Protein AF-A0AAE6KT35-F1 (afdb_monomer)

Structure (mmCIF, N/CA/C/O backbone):
data_AF-A0AAE6KT35-F1
#
_entry.id   AF-A0AAE6KT35-F1
#
loop_
_atom_site.group_PDB
_atom_site.id
_atom_site.type_symbol
_atom_site.label_atom_id
_atom_site.label_alt_id
_atom_site.label_comp_id
_atom_site.label_asym_id
_atom_site.label_entity_id
_atom_site.label_seq_id
_atom_site.pdbx_PDB_ins_code
_atom_site.Cartn_x
_atom_site.Cartn_y
_atom_site.Cartn_z
_atom_site.occupancy
_atom_site.B_iso_or_equiv
_atom_site.auth_seq_id
_atom_site.auth_comp_id
_atom_site.auth_asym_id
_atom_site.auth_atom_id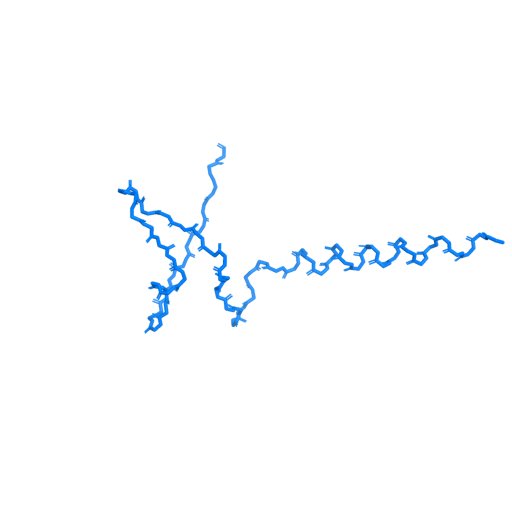
_atom_site.pdbx_PDB_model_num
ATOM 1 N N . MET A 1 1 ? 27.918 20.176 34.471 1.00 50.97 1 MET A N 1
ATOM 2 C CA . MET A 1 1 ? 27.311 18.874 34.097 1.00 50.97 1 MET A CA 1
ATOM 3 C C . MET A 1 1 ? 25.873 18.984 33.551 1.00 50.97 1 MET A C 1
ATOM 5 O O . MET A 1 1 ? 25.143 18.011 33.585 1.00 50.97 1 MET A O 1
ATOM 9 N N . ARG A 1 2 ? 25.441 20.136 33.002 1.00 55.59 2 ARG A N 1
ATOM 10 C CA . ARG A 1 2 ? 24.039 20.366 32.573 1.00 55.59 2 ARG A CA 1
ATOM 11 C C . ARG A 1 2 ? 23.845 20.412 31.044 1.00 55.59 2 ARG A C 1
ATOM 13 O O . ARG A 1 2 ? 22.724 20.512 30.575 1.00 55.59 2 ARG A O 1
ATOM 20 N N . ARG A 1 3 ? 24.938 20.331 30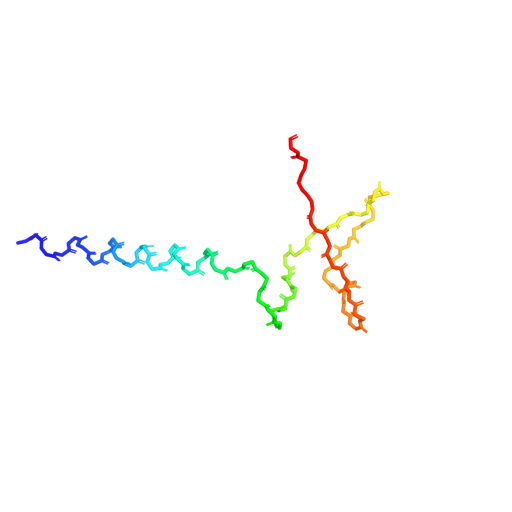.268 1.00 56.88 3 ARG A N 1
ATOM 21 C CA . ARG A 1 3 ? 24.946 20.421 28.790 1.00 56.88 3 ARG A CA 1
ATOM 22 C C . ARG A 1 3 ? 24.878 19.066 28.064 1.00 56.88 3 ARG A C 1
ATOM 24 O O . ARG A 1 3 ? 24.656 19.050 26.863 1.00 56.88 3 ARG A O 1
ATOM 31 N N . LEU A 1 4 ? 25.043 17.946 28.773 1.00 58.19 4 LEU A N 1
ATOM 32 C CA . LEU A 1 4 ? 25.105 16.601 28.173 1.00 58.19 4 LEU A CA 1
ATOM 33 C C . LEU A 1 4 ? 23.727 15.942 27.963 1.00 58.19 4 LEU A C 1
ATOM 35 O O . LEU A 1 4 ? 23.629 14.974 27.221 1.00 58.19 4 LEU A O 1
ATOM 39 N N . LEU A 1 5 ? 22.660 16.478 28.569 1.00 58.81 5 LEU A N 1
ATOM 40 C CA . LEU A 1 5 ? 21.306 15.903 28.491 1.00 58.81 5 LEU A CA 1
ATOM 41 C C . LEU A 1 5 ? 20.489 16.385 27.279 1.00 58.81 5 LEU A C 1
ATOM 43 O O . LEU A 1 5 ? 19.486 15.764 26.945 1.00 58.81 5 LEU A O 1
ATOM 47 N N . CYS A 1 6 ? 20.905 17.455 26.591 1.00 62.72 6 CYS A N 1
ATOM 48 C CA . CYS A 1 6 ? 20.176 17.957 25.417 1.00 62.72 6 CYS A CA 1
ATOM 49 C C . CYS A 1 6 ? 20.439 17.135 24.148 1.00 62.72 6 CYS A C 1
ATOM 51 O O . CYS A 1 6 ? 19.577 17.064 23.278 1.00 62.72 6 CYS A O 1
ATOM 53 N N . PHE A 1 7 ? 21.610 16.505 24.034 1.00 69.75 7 PHE A N 1
ATOM 54 C CA . PHE A 1 7 ? 21.991 15.734 22.850 1.00 69.75 7 PHE A CA 1
ATOM 55 C C . PHE A 1 7 ? 21.107 14.496 22.592 1.00 69.75 7 PHE A C 1
ATOM 57 O O . PHE A 1 7 ? 20.638 14.349 21.464 1.00 69.75 7 PHE A O 1
ATOM 64 N N . PRO A 1 8 ? 20.797 13.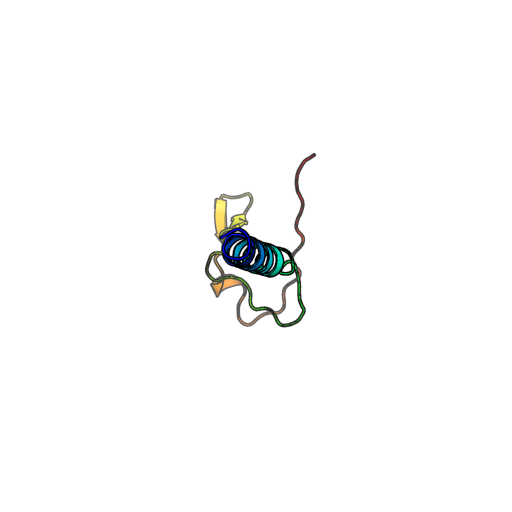636 23.589 1.00 76.19 8 PRO A N 1
ATOM 65 C CA . PRO A 1 8 ? 19.913 12.493 23.350 1.00 76.19 8 PRO A CA 1
ATOM 66 C C . PRO A 1 8 ? 18.478 12.924 23.023 1.00 76.19 8 PRO A C 1
ATOM 68 O O . PRO A 1 8 ? 17.813 12.275 22.221 1.00 76.19 8 PRO A O 1
ATOM 71 N N . LEU A 1 9 ? 18.014 14.043 23.590 1.00 76.94 9 LEU A N 1
ATOM 72 C CA . LEU A 1 9 ? 16.675 14.577 23.334 1.00 76.94 9 LEU A CA 1
ATOM 73 C C . LEU A 1 9 ? 16.536 15.089 21.892 1.00 76.94 9 LEU A C 1
ATOM 75 O O . LEU A 1 9 ? 15.543 14.814 21.226 1.00 76.94 9 LEU A O 1
ATOM 79 N N . LEU A 1 10 ? 17.554 15.798 21.398 1.00 79.12 10 LEU A N 1
ATOM 80 C CA . LEU A 1 10 ? 17.598 16.281 20.017 1.00 79.12 10 LEU A CA 1
ATOM 81 C C . LEU A 1 10 ? 17.690 15.121 19.020 1.00 79.12 10 LEU A C 1
ATOM 83 O O . LEU A 1 10 ? 17.015 15.148 17.994 1.00 79.12 10 LEU A O 1
ATOM 87 N N . LEU A 1 11 ? 18.463 14.078 19.339 1.00 80.62 11 LEU A N 1
ATOM 88 C CA . LEU A 1 11 ? 18.553 12.878 18.507 1.00 80.62 11 LEU A CA 1
ATOM 89 C C . LEU A 1 11 ? 17.207 12.142 18.426 1.00 80.62 11 LEU A C 1
ATOM 91 O O . LEU A 1 11 ? 16.777 11.766 17.337 1.00 80.62 11 LEU A O 1
ATOM 95 N N . ALA A 1 12 ? 16.518 11.986 19.559 1.00 79.12 12 ALA A N 1
ATOM 96 C CA . ALA A 1 12 ? 15.183 11.395 19.595 1.00 79.12 12 ALA A CA 1
ATOM 97 C C . ALA A 1 12 ? 14.176 12.211 18.766 1.00 79.12 12 ALA A C 1
ATOM 99 O O . ALA A 1 12 ? 13.387 11.633 18.022 1.00 79.12 12 ALA A O 1
ATOM 100 N N . LEU A 1 13 ? 14.240 13.545 18.829 1.00 77.19 13 LEU A N 1
ATOM 101 C CA . LEU A 1 13 ? 13.353 14.421 18.063 1.00 77.19 13 LEU A CA 1
ATOM 102 C C . LEU A 1 13 ? 13.563 14.276 16.545 1.00 77.19 13 LEU A C 1
ATOM 104 O O . LEU A 1 13 ? 12.591 14.173 15.802 1.00 77.19 13 LEU A O 1
ATOM 108 N N . VAL A 1 14 ? 14.817 14.197 16.087 1.00 77.31 14 VAL A N 1
ATOM 109 C CA . VAL A 1 14 ? 15.148 13.998 14.663 1.00 77.31 14 VAL A CA 1
ATOM 110 C C . VAL A 1 14 ? 14.643 12.645 14.149 1.00 77.31 14 VAL A C 1
ATOM 112 O O . VAL A 1 14 ? 14.101 12.571 13.046 1.00 77.31 14 VAL A O 1
ATOM 115 N N . LEU A 1 15 ? 14.766 11.579 14.948 1.00 71.25 15 LEU A N 1
ATOM 116 C CA . LEU A 1 15 ? 14.264 10.250 14.576 1.00 71.25 15 LEU A CA 1
ATOM 117 C C . LEU A 1 15 ? 12.732 10.215 14.467 1.00 71.25 15 LEU A C 1
ATOM 119 O O . LEU A 1 15 ? 12.203 9.573 13.562 1.00 71.25 15 LEU A O 1
ATOM 123 N N . VAL A 1 16 ? 12.022 10.931 15.345 1.00 67.19 16 VAL A N 1
ATOM 124 C CA . VAL A 1 16 ? 10.554 11.039 15.291 1.00 67.19 16 VAL A CA 1
ATOM 125 C C . VAL A 1 16 ? 10.102 11.865 14.083 1.00 67.19 16 VAL A C 1
ATOM 127 O O . VAL A 1 16 ? 9.150 11.478 13.409 1.00 67.19 16 VAL A O 1
ATOM 130 N N . GLN A 1 17 ? 10.803 12.951 13.739 1.00 64.81 17 GLN A N 1
ATOM 131 C CA . GLN A 1 17 ? 10.444 13.764 12.569 1.00 64.81 17 GLN A CA 1
ATOM 132 C C . GLN A 1 17 ? 10.665 13.039 11.235 1.00 64.81 17 GLN A C 1
ATOM 134 O O . GLN A 1 17 ? 9.838 13.163 10.335 1.00 64.81 17 GLN A O 1
ATOM 139 N N . GLY A 1 18 ? 11.710 12.213 11.113 1.00 59.81 18 GLY A N 1
ATOM 140 C CA . GLY A 1 18 ? 11.953 11.422 9.898 1.00 59.81 18 GLY A CA 1
ATOM 141 C C . GLY A 1 18 ? 10.874 10.370 9.598 1.00 59.81 18 GLY A C 1
ATOM 142 O O . GLY A 1 18 ? 10.752 9.927 8.456 1.00 59.81 18 GLY A O 1
ATOM 143 N N . ALA A 1 19 ? 10.079 9.981 10.599 1.00 57.09 19 ALA A N 1
ATOM 144 C CA . ALA A 1 19 ? 8.985 9.024 10.448 1.00 57.09 19 ALA A CA 1
ATOM 145 C C . ALA A 1 19 ? 7.646 9.674 10.050 1.00 57.09 19 ALA A C 1
ATOM 147 O O . ALA A 1 19 ? 6.776 8.981 9.525 1.00 57.09 19 ALA A O 1
ATOM 148 N N . CYS A 1 20 ? 7.475 10.983 10.264 1.00 58.22 20 CYS A N 1
ATOM 149 C CA . CYS A 1 20 ? 6.208 11.680 10.013 1.00 58.22 20 CYS A CA 1
ATOM 150 C C . CYS A 1 20 ? 6.019 12.149 8.558 1.00 58.22 20 CYS A C 1
ATOM 152 O O . CYS A 1 20 ? 4.884 12.335 8.135 1.00 58.22 20 CYS A O 1
ATOM 154 N N . ASP A 1 21 ? 7.088 12.271 7.768 1.00 56.53 21 ASP A N 1
ATOM 155 C CA . ASP A 1 21 ? 7.044 12.840 6.406 1.00 56.53 21 ASP A CA 1
ATOM 156 C C . ASP A 1 21 ? 6.782 11.813 5.280 1.00 56.53 21 ASP A C 1
ATOM 1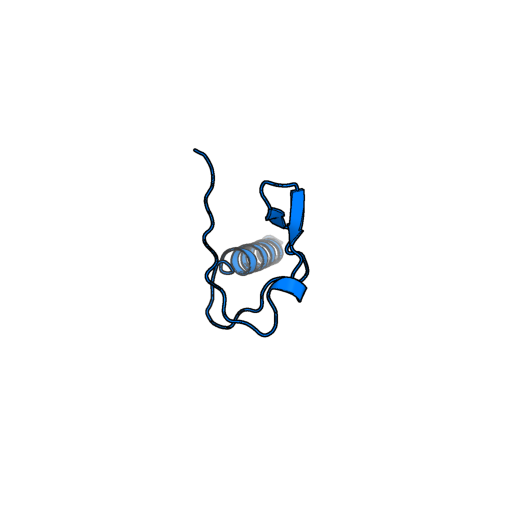58 O O . ASP A 1 21 ? 7.036 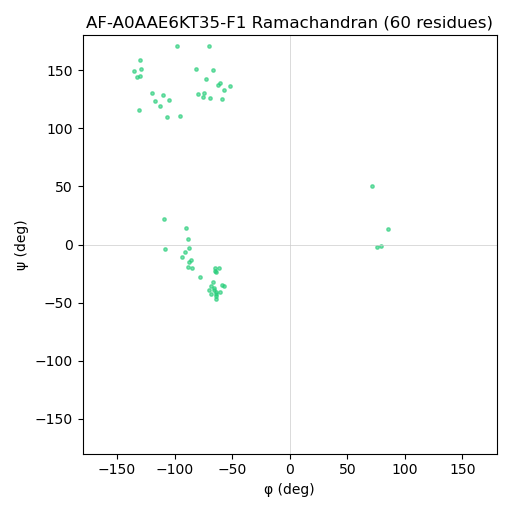12.088 4.101 1.00 56.53 21 ASP A O 1
ATOM 162 N N . ARG A 1 22 ? 6.336 10.595 5.618 1.00 58.81 22 ARG A N 1
ATOM 163 C CA . ARG A 1 22 ? 6.367 9.434 4.705 1.00 58.81 22 ARG A CA 1
ATOM 164 C C . ARG A 1 22 ? 5.009 8.964 4.173 1.00 58.81 22 ARG A C 1
ATOM 166 O O . ARG A 1 22 ? 4.903 7.819 3.747 1.00 58.81 22 ARG A O 1
ATOM 173 N N . TYR A 1 23 ? 3.993 9.815 4.169 1.00 56.69 23 TYR A N 1
ATOM 174 C CA . TYR A 1 23 ? 2.764 9.524 3.432 1.00 56.69 23 TYR A CA 1
ATOM 175 C C . TYR A 1 23 ? 2.849 10.205 2.057 1.00 56.69 23 TYR A C 1
ATOM 177 O O . TYR A 1 23 ? 2.882 11.426 1.957 1.00 56.69 23 TYR A O 1
ATOM 185 N N . ASP A 1 24 ? 2.978 9.391 1.007 1.00 62.72 24 ASP A N 1
ATOM 186 C CA . ASP A 1 24 ? 2.727 9.752 -0.398 1.00 62.72 24 ASP A CA 1
ATOM 187 C C . ASP A 1 24 ? 3.721 10.688 -1.112 1.00 62.72 24 ASP A C 1
ATOM 189 O O . ASP A 1 24 ? 3.340 11.630 -1.809 1.00 62.72 24 ASP A O 1
ATOM 193 N N . ARG A 1 25 ? 5.029 10.394 -1.048 1.00 70.81 25 ARG A N 1
ATOM 194 C CA . ARG A 1 25 ? 5.983 11.010 -1.993 1.00 70.81 25 ARG A CA 1
ATOM 195 C C . ARG A 1 25 ? 5.945 10.303 -3.356 1.00 70.81 25 ARG A C 1
ATOM 197 O O . ARG A 1 25 ? 6.141 9.082 -3.386 1.00 70.81 25 ARG A O 1
ATOM 204 N N . PRO A 1 26 ? 5.805 11.035 -4.481 1.00 75.44 26 PRO A N 1
ATOM 205 C CA . PRO A 1 26 ? 5.920 10.460 -5.819 1.00 75.44 26 PRO A CA 1
ATOM 206 C C . PRO A 1 26 ? 7.211 9.651 -5.987 1.00 75.44 26 PRO A C 1
ATOM 208 O O . PRO A 1 26 ? 8.278 10.072 -5.543 1.00 75.44 26 PRO A O 1
ATOM 211 N N . GLY A 1 27 ? 7.112 8.480 -6.616 1.00 76.38 27 GLY A N 1
ATOM 212 C CA . GLY A 1 27 ? 8.247 7.573 -6.822 1.00 76.38 27 GLY A CA 1
ATOM 213 C C . GLY A 1 27 ? 8.630 6.721 -5.606 1.00 76.38 27 GLY A C 1
ATOM 214 O O . GLY A 1 27 ? 9.532 5.893 -5.718 1.00 76.38 27 GLY A O 1
ATOM 215 N N . THR A 1 28 ? 7.950 6.869 -4.463 1.00 81.50 28 THR A N 1
ATOM 216 C CA . THR A 1 28 ? 8.124 5.936 -3.341 1.00 81.50 28 THR A CA 1
ATOM 217 C C . THR A 1 28 ? 7.526 4.580 -3.718 1.00 81.50 28 THR A C 1
ATOM 219 O O . THR A 1 28 ? 6.362 4.531 -4.120 1.00 81.50 28 THR A O 1
ATOM 222 N N . PRO A 1 29 ? 8.283 3.473 -3.610 1.00 81.12 29 PRO A N 1
ATOM 223 C CA . PRO A 1 29 ? 7.748 2.156 -3.914 1.00 81.12 29 PRO A CA 1
ATOM 224 C C . PRO A 1 29 ? 6.676 1.759 -2.897 1.00 81.12 29 PRO A C 1
ATOM 226 O O . PRO A 1 29 ? 6.751 2.118 -1.720 1.00 81.12 29 PRO A O 1
ATOM 229 N N . VAL A 1 30 ? 5.712 0.958 -3.352 1.00 82.38 30 VAL A N 1
ATOM 230 C CA . VAL A 1 30 ? 4.734 0.314 -2.469 1.00 82.38 30 VAL A CA 1
ATOM 231 C C . VAL A 1 30 ? 5.478 -0.528 -1.417 1.00 82.38 30 VAL A C 1
ATOM 233 O O . VAL A 1 30 ? 6.385 -1.276 -1.801 1.00 82.38 30 VAL A O 1
ATOM 236 N N . PRO A 1 31 ? 5.130 -0.431 -0.118 1.00 84.12 31 PRO A N 1
ATOM 237 C CA . PRO A 1 31 ? 5.796 -1.190 0.936 1.00 84.12 31 PRO A CA 1
ATOM 238 C C . PRO A 1 31 ? 5.677 -2.706 0.744 1.00 84.12 31 PRO A C 1
ATOM 240 O O . PRO A 1 31 ? 4.593 -3.213 0.471 1.00 84.12 31 PRO A O 1
ATOM 243 N N . GLU A 1 32 ? 6.762 -3.443 0.999 1.00 86.56 32 GLU A N 1
ATOM 244 C CA . GLU A 1 32 ? 6.754 -4.922 1.033 1.00 86.56 32 GLU A CA 1
ATOM 245 C C . GLU A 1 32 ? 5.822 -5.478 2.126 1.00 86.56 32 GLU A C 1
ATOM 247 O O . GLU A 1 32 ? 5.405 -6.628 2.091 1.00 86.56 32 GLU A O 1
ATOM 252 N N . THR A 1 33 ? 5.489 -4.656 3.124 1.00 86.00 33 THR A N 1
ATOM 253 C CA . THR A 1 33 ? 4.589 -5.013 4.224 1.00 86.00 33 THR A CA 1
ATOM 254 C C . THR A 1 33 ? 3.119 -4.736 3.920 1.00 86.00 33 THR A C 1
ATOM 256 O O . THR A 1 33 ? 2.299 -4.872 4.828 1.00 86.00 33 THR A O 1
ATOM 259 N N . LEU A 1 34 ? 2.770 -4.299 2.703 1.00 85.50 34 LEU A N 1
ATOM 260 C CA . LEU A 1 34 ? 1.376 -4.084 2.331 1.00 85.50 34 LEU A CA 1
ATOM 261 C C . LEU A 1 34 ? 0.605 -5.399 2.480 1.00 85.50 34 LEU A C 1
ATOM 263 O O . LEU A 1 34 ? 0.981 -6.422 1.916 1.00 85.50 34 LEU A O 1
ATOM 267 N N . ARG A 1 35 ? -0.479 -5.350 3.249 1.00 85.94 35 ARG A N 1
ATOM 268 C CA . ARG A 1 35 ? -1.448 -6.435 3.360 1.00 85.94 35 ARG A CA 1
ATOM 269 C C . ARG A 1 35 ? -2.823 -5.825 3.170 1.00 85.94 35 ARG A C 1
ATOM 271 O O . ARG A 1 35 ? -3.225 -4.989 3.977 1.00 85.94 35 ARG A O 1
ATOM 278 N N . ALA A 1 36 ? -3.501 -6.215 2.103 1.00 89.12 36 ALA A N 1
ATOM 279 C CA . ALA A 1 36 ? -4.878 -5.840 1.838 1.00 89.12 36 ALA A CA 1
ATOM 280 C C . ALA A 1 36 ? -5.688 -7.097 1.515 1.00 89.12 36 ALA A C 1
ATOM 282 O O . ALA A 1 36 ? -5.130 -8.128 1.141 1.00 89.12 36 ALA A O 1
ATOM 283 N N . GLU A 1 37 ? -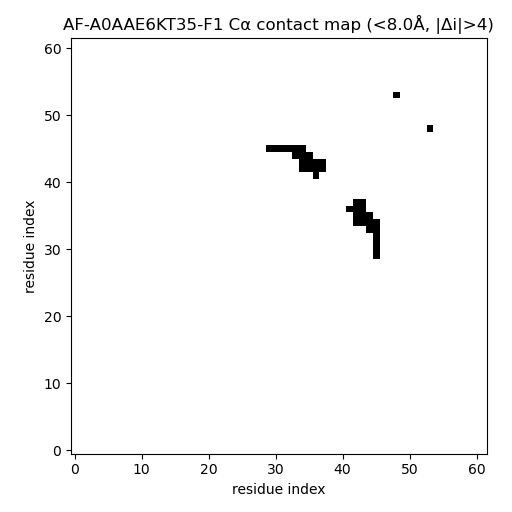6.999 -7.009 1.683 1.00 93.25 37 GLU A N 1
ATOM 284 C CA . GLU A 1 37 ? -7.934 -8.084 1.365 1.00 93.25 37 GLU A CA 1
ATOM 285 C C . GLU A 1 37 ? -9.099 -7.497 0.566 1.00 93.25 37 GLU A C 1
ATOM 287 O O . GLU A 1 37 ? -9.494 -6.346 0.789 1.00 93.25 37 GLU A O 1
ATOM 292 N N . THR A 1 38 ? -9.623 -8.259 -0.394 1.00 90.62 38 THR A N 1
ATOM 293 C CA . THR A 1 38 ? -10.878 -7.915 -1.069 1.00 90.62 38 THR A CA 1
ATOM 294 C C . THR A 1 38 ? -12.057 -8.094 -0.112 1.00 90.62 38 THR A C 1
ATOM 296 O O . THR A 1 38 ? -11.929 -8.668 0.971 1.00 90.62 38 THR A O 1
ATOM 299 N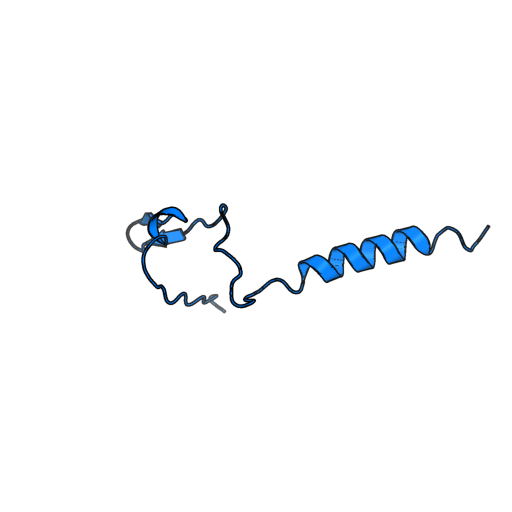 N . LEU A 1 39 ? -13.242 -7.635 -0.518 1.00 90.38 39 LEU A N 1
ATOM 300 C CA . LEU A 1 39 ? -14.467 -7.819 0.268 1.00 90.38 39 LEU A CA 1
ATOM 301 C C . LEU A 1 39 ? -14.859 -9.300 0.401 1.00 90.38 39 LEU A C 1
ATOM 303 O O . LEU A 1 39 ? -15.552 -9.681 1.340 1.00 90.38 39 LEU A O 1
ATOM 307 N N . GLU A 1 40 ? -14.383 -10.132 -0.520 1.00 96.19 40 GLU A N 1
ATOM 308 C CA . GLU A 1 40 ? -14.559 -11.581 -0.551 1.00 96.19 40 GLU A CA 1
ATOM 309 C C . GLU A 1 40 ? -13.478 -12.330 0.252 1.00 96.19 40 GLU A C 1
ATOM 311 O O . GLU A 1 40 ? -13.540 -13.554 0.361 1.00 96.19 40 GLU A O 1
ATOM 316 N N . GLY A 1 41 ? -12.500 -11.617 0.825 1.00 94.50 41 GLY A N 1
ATOM 317 C CA . GLY A 1 41 ? -11.411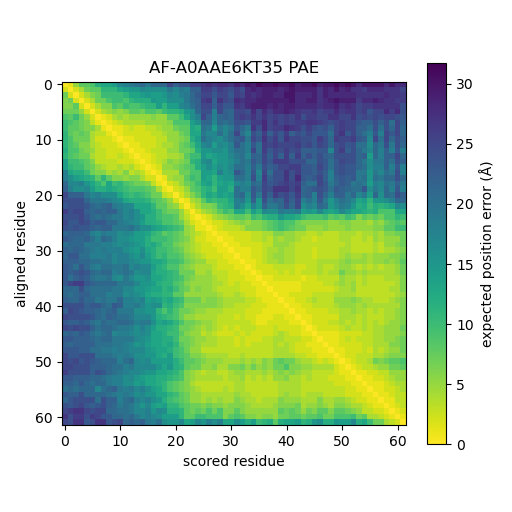 -12.189 1.622 1.00 94.50 41 GLY A CA 1
ATOM 318 C C . GLY A 1 41 ? -10.211 -12.679 0.807 1.00 94.50 41 GLY A C 1
ATOM 319 O O . GLY A 1 41 ? -9.363 -13.397 1.339 1.00 94.50 41 GLY A O 1
ATOM 320 N N . GLU A 1 42 ? -10.111 -12.318 -0.475 1.00 93.56 42 GLU A N 1
ATOM 321 C CA . GLU A 1 42 ? -8.916 -12.617 -1.264 1.00 93.56 42 GLU A CA 1
ATOM 322 C C . GLU A 1 42 ? -7.771 -11.691 -0.851 1.00 93.56 42 GLU A C 1
ATOM 324 O O . GLU A 1 42 ? -7.917 -10.470 -0.800 1.00 93.56 42 GLU A O 1
ATOM 329 N N . ARG A 1 43 ? -6.604 -12.270 -0.575 1.00 91.44 43 ARG A N 1
ATOM 330 C CA . ARG A 1 43 ? -5.417 -11.525 -0.166 1.00 91.44 43 ARG A CA 1
ATOM 331 C C . ARG A 1 43 ? -4.777 -10.812 -1.360 1.00 91.44 43 ARG A C 1
ATOM 333 O O . ARG A 1 43 ? -4.414 -11.447 -2.345 1.00 91.44 43 ARG A O 1
ATOM 340 N N . ILE A 1 44 ? -4.553 -9.509 -1.218 1.00 88.81 44 ILE A N 1
ATOM 341 C CA . ILE A 1 44 ? -3.782 -8.679 -2.146 1.00 88.81 44 ILE A CA 1
ATOM 342 C C . ILE A 1 44 ? -2.433 -8.350 -1.496 1.00 88.81 44 ILE A C 1
ATOM 344 O O . ILE A 1 44 ? -2.355 -7.571 -0.540 1.00 88.81 44 ILE A O 1
ATOM 348 N N . ASP A 1 45 ? -1.371 -8.938 -2.043 1.00 88.88 45 ASP A N 1
ATOM 349 C CA . ASP A 1 45 ? 0.019 -8.639 -1.690 1.00 88.88 45 ASP A CA 1
ATOM 350 C C . ASP A 1 45 ? 0.652 -7.659 -2.697 1.00 88.88 45 ASP A C 1
ATOM 352 O O . ASP A 1 45 ? 0.078 -7.338 -3.743 1.00 88.88 45 ASP A O 1
ATOM 356 N N . ARG A 1 46 ? 1.854 -7.158 -2.390 1.00 87.31 46 ARG A N 1
ATOM 357 C CA . ARG A 1 46 ? 2.556 -6.169 -3.225 1.00 87.31 46 ARG A CA 1
ATOM 358 C C . ARG A 1 46 ? 2.775 -6.660 -4.656 1.00 87.31 46 ARG A C 1
ATOM 360 O O . ARG A 1 46 ? 2.704 -5.859 -5.585 1.00 87.31 46 ARG A O 1
ATOM 367 N N . GLU A 1 47 ? 3.029 -7.950 -4.844 1.00 88.50 47 GLU A N 1
ATOM 368 C CA . GLU A 1 47 ? 3.279 -8.576 -6.143 1.00 88.50 47 GLU A CA 1
ATOM 369 C C . GLU A 1 47 ? 2.108 -8.378 -7.107 1.00 88.50 47 GLU A C 1
ATOM 371 O O . GLU A 1 47 ? 2.330 -8.152 -8.297 1.00 88.50 47 GLU A O 1
ATOM 376 N N . ALA A 1 48 ? 0.874 -8.380 -6.593 1.00 87.06 48 ALA A N 1
ATOM 377 C CA . ALA A 1 48 ? -0.324 -8.137 -7.389 1.00 87.06 48 ALA A CA 1
ATOM 378 C C . ALA A 1 48 ? -0.349 -6.721 -7.986 1.00 87.06 48 ALA A C 1
ATOM 380 O O . ALA A 1 48 ? -0.987 -6.494 -9.011 1.00 87.06 48 ALA A O 1
ATOM 381 N N . LEU A 1 49 ? 0.372 -5.776 -7.374 1.00 85.44 49 LEU A N 1
ATOM 382 C CA . LEU A 1 49 ? 0.429 -4.379 -7.795 1.00 85.44 49 LEU A CA 1
ATOM 383 C C . LEU A 1 49 ? 1.564 -4.086 -8.792 1.00 85.44 49 LEU A C 1
ATOM 385 O O . LEU A 1 49 ? 1.653 -2.976 -9.320 1.00 85.44 49 LEU A O 1
ATOM 389 N N . LEU A 1 50 ? 2.441 -5.051 -9.080 1.00 86.56 50 LEU A N 1
ATOM 390 C CA . LEU A 1 50 ? 3.583 -4.850 -9.973 1.00 86.56 50 LEU A CA 1
ATOM 391 C C . LEU A 1 50 ? 3.187 -4.960 -11.455 1.00 86.56 50 LEU A C 1
ATOM 393 O O . LEU A 1 50 ? 2.260 -5.666 -11.839 1.00 86.56 50 LEU A O 1
ATOM 397 N N . GLY A 1 51 ? 3.917 -4.249 -12.320 1.00 85.81 51 GLY A N 1
ATOM 398 C CA . GLY A 1 51 ? 3.795 -4.371 -13.780 1.00 85.81 51 GLY A CA 1
ATOM 399 C C . GLY A 1 51 ? 2.570 -3.697 -14.412 1.00 85.81 51 GLY A C 1
ATOM 400 O O . GLY A 1 51 ? 2.443 -3.702 -15.635 1.00 85.81 51 GLY A O 1
ATOM 401 N N . ARG A 1 52 ? 1.683 -3.087 -13.616 1.00 83.06 52 ARG A N 1
ATOM 402 C CA . ARG A 1 52 ? 0.517 -2.326 -14.093 1.00 83.06 52 ARG A CA 1
ATOM 403 C C . ARG A 1 52 ? 0.390 -1.013 -13.310 1.00 83.06 52 ARG A C 1
ATOM 405 O O . ARG A 1 52 ? 0.806 -0.973 -12.157 1.00 83.06 52 ARG A O 1
ATOM 412 N N . PRO A 1 53 ? -0.136 0.070 -13.906 1.00 86.75 53 PRO A N 1
ATOM 413 C CA . PRO A 1 53 ? -0.443 1.288 -13.164 1.00 86.75 53 PRO A CA 1
ATOM 414 C C . PRO A 1 53 ? -1.673 1.080 -12.268 1.00 86.75 53 PRO A C 1
ATOM 416 O O . PRO A 1 53 ? -2.638 0.436 -12.682 1.00 86.75 53 PRO A O 1
ATOM 419 N N . TRP A 1 54 ? -1.652 1.669 -11.071 1.00 84.50 54 TRP A N 1
ATOM 420 C CA . TRP A 1 54 ? -2.726 1.574 -10.079 1.00 84.50 54 TRP A CA 1
ATOM 421 C C . TRP A 1 54 ? -3.134 2.950 -9.569 1.00 84.50 54 TRP A C 1
ATOM 423 O O . TRP A 1 54 ? -2.314 3.863 -9.480 1.00 84.50 54 TRP A O 1
ATOM 433 N N . VAL A 1 55 ? -4.403 3.064 -9.182 1.00 86.56 55 VAL A N 1
ATOM 434 C CA . VAL A 1 55 ? -4.924 4.171 -8.378 1.00 86.56 55 VAL A CA 1
ATOM 435 C C . VAL A 1 55 ? -5.316 3.583 -7.029 1.00 86.56 55 VAL A C 1
ATOM 437 O O . VAL A 1 55 ? -6.160 2.693 -6.972 1.00 86.56 55 VAL A O 1
ATOM 440 N N . ILE A 1 56 ? -4.684 4.054 -5.956 1.00 83.44 56 ILE A N 1
ATOM 441 C CA . ILE A 1 56 ? -4.954 3.601 -4.589 1.00 83.44 56 ILE A CA 1
ATOM 442 C C . ILE A 1 56 ? -5.762 4.693 -3.892 1.00 83.44 56 ILE A C 1
ATOM 444 O O . ILE A 1 56 ? -5.334 5.844 -3.849 1.00 83.44 56 ILE A O 1
ATOM 448 N N . ASN A 1 57 ? -6.928 4.332 -3.359 1.00 85.38 57 ASN A N 1
ATOM 449 C CA . ASN A 1 57 ? -7.772 5.226 -2.573 1.00 85.38 57 ASN A CA 1
ATOM 450 C C . ASN A 1 57 ? -7.898 4.664 -1.152 1.00 85.38 57 ASN A C 1
ATOM 452 O O . ASN A 1 57 ? -8.289 3.509 -0.984 1.00 85.38 57 ASN A O 1
ATOM 456 N N . VAL A 1 58 ? -7.538 5.460 -0.147 1.00 83.75 58 VAL A N 1
ATOM 457 C CA . VAL A 1 58 ? -7.546 5.060 1.266 1.00 83.75 58 VAL A CA 1
ATOM 458 C C . VAL A 1 58 ? -8.658 5.817 1.978 1.00 83.75 58 VAL A C 1
ATOM 460 O O . VAL A 1 58 ? -8.730 7.041 1.901 1.00 83.75 58 VAL A O 1
ATOM 463 N N . TRP A 1 59 ? -9.509 5.090 2.696 1.00 82.94 59 TRP A N 1
ATOM 464 C CA . TRP A 1 59 ? -10.574 5.659 3.513 1.00 82.94 59 TRP A CA 1
ATOM 465 C C . TRP A 1 59 ? -10.526 5.048 4.913 1.00 82.94 59 TRP A C 1
ATOM 467 O O . TRP A 1 59 ? -10.189 3.877 5.078 1.00 82.94 59 TRP A O 1
ATOM 477 N N . ALA A 1 60 ? -10.858 5.851 5.920 1.00 85.00 60 ALA A N 1
ATOM 478 C CA . ALA A 1 60 ? -11.042 5.397 7.290 1.00 85.00 60 ALA A CA 1
ATOM 479 C C . ALA A 1 60 ? -12.488 5.710 7.704 1.00 85.00 60 ALA A C 1
ATOM 481 O O . ALA A 1 60 ? -12.931 6.841 7.479 1.00 85.00 60 ALA A O 1
ATOM 482 N N . PRO A 1 61 ? -13.241 4.745 8.261 1.00 83.38 61 PRO A N 1
ATOM 483 C CA . PRO A 1 61 ? -14.541 5.043 8.848 1.00 83.38 61 PRO A CA 1
ATOM 484 C C . PRO A 1 61 ? -14.367 6.020 10.021 1.00 83.38 61 PRO A C 1
ATOM 486 O O . PRO A 1 61 ? -13.419 5.889 10.798 1.00 83.38 61 PRO A O 1
ATOM 489 N N . GLY A 1 62 ? -15.257 7.013 10.092 1.00 66.69 62 GLY A N 1
ATOM 490 C CA . GLY A 1 62 ? -15.327 7.992 11.182 1.00 66.69 62 GLY A CA 1
ATOM 491 C C . GLY A 1 62 ? -16.127 7.501 12.377 1.00 66.69 62 GLY A C 1
ATOM 492 O O . GLY A 1 62 ? -16.962 6.586 12.192 1.00 66.69 62 GLY A O 1
#

Organism: Myxococcus xanthus (NCBI:txid34)

InterPro domains:
  IPR036249 Thioredoxin-like superfamily [SSF52833] (1-61)

Solvent-accessible surface area (backbone atoms only — not comparable to full-atom values): 442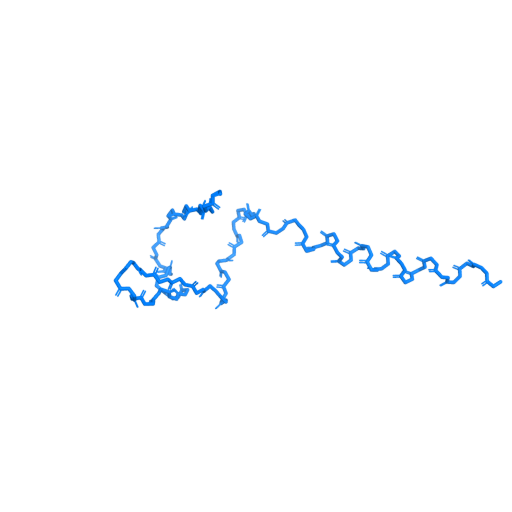1 Å² total; per-residue (Å²): 138,81,76,74,68,55,58,63,54,52,53,51,50,54,59,54,54,70,64,69,75,70,77,84,59,88,90,63,75,82,55,87,80,50,77,48,62,49,99,87,64,51,79,45,48,53,75,79,58,56,100,54,92,82,87,87,84,88,85,76,91,131

pLDDT: mean 77.7, std 12.13, range [50.97, 96.19]

Mean predicted aligned error: 11.91 Å

Radius of gyration: 19.02 Å; Cα contacts (8 Å, |Δi|>4): 19; chains: 1; bounding box: 43×33×48 Å

Sequence (62 aa):
MRRLLCFPLLLALVLVQGACDRYDRPGTPVPETLRAETLEGERIDREALLGRPWVINVWAPG

Secondary structure (DSSP, 8-state):
--SSSHHHHHHHHHHHHHHHT-S--TTPPPPTT--EE-TT--EE-GGGGTTS----------

Nearest PDB structures (foldseek):
  5vzv-assembly2_B-2  TM=3.541E-01  e=8.038E+00  Homo sapiens
  8pvk-assembly1_Cf  TM=2.996E-01  e=5.631E+00  Thermochaetoides thermophila DSM 1495

Foldseek 3Di:
DPPPVVVVVVVVVVVVVVVPPPPDDPPDQDDQPDWDADPVGHTDGSVNCPPDDDDDDDDDDD